Protein AF-A0A8T8WMH1-F1 (afdb_mo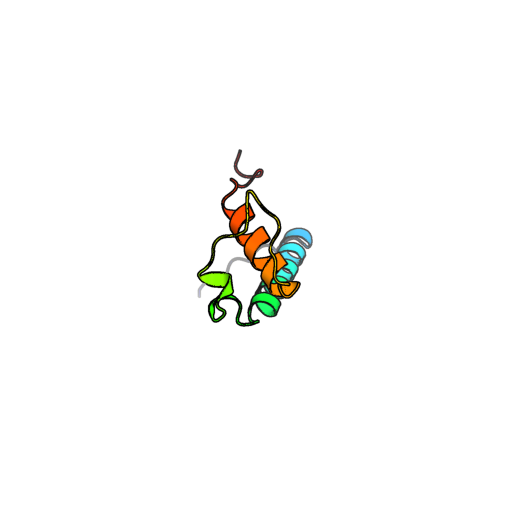nomer)

Organism: NCBI:txid1448312

Nearest PDB structures (foldseek):
  3hbx-assembly1_E  TM=9.103E-01  e=8.935E-03  Arabidopsis thaliana

Foldseek 3Di:
DDDDDDDDPDDPVVVVVVVVVVVVVVLVPPCLCVDPLVVDQDDDDDDDPDDDPPSNVVVNVVVVCVVPDDPVPD

Sequence (74 aa):
MVHLSSIAKESQTHRHRREQRDAEASEASANVYGTHYAVEELPEHAMSEQEMPASVAYRMIKDELSLDGNPLLK

pLDDT: mean 80.1, std 12.7, range [47.47, 94.44]

Mean predicted aligned error: 10.69 Å

Structure (mmCIF, N/CA/C/O backbone):
data_AF-A0A8T8WMH1-F1
#
_entry.id   AF-A0A8T8WMH1-F1
#
loop_
_atom_site.group_PDB
_atom_site.id
_atom_site.type_symbol
_atom_site.label_atom_id
_atom_site.label_alt_id
_atom_site.label_comp_id
_atom_site.label_asym_id
_atom_site.label_entity_id
_atom_site.label_seq_id
_atom_site.pdbx_PDB_ins_code
_atom_site.Cartn_x
_atom_site.Cartn_y
_atom_site.Cartn_z
_atom_site.occupancy
_atom_site.B_iso_or_equiv
_atom_site.auth_seq_id
_atom_site.auth_comp_id
_atom_site.auth_asym_id
_atom_site.auth_atom_id
_atom_site.pdbx_PDB_model_num
ATOM 1 N N . MET A 1 1 ? 18.224 -47.614 -13.405 1.00 56.50 1 MET A N 1
ATOM 2 C CA . MET A 1 1 ? 18.889 -46.843 -12.334 1.00 56.50 1 MET A CA 1
ATOM 3 C C . MET A 1 1 ? 18.919 -45.394 -12.799 1.00 56.50 1 MET A C 1
ATOM 5 O O . MET A 1 1 ? 19.637 -45.096 -13.741 1.00 56.50 1 MET A O 1
ATOM 9 N N . VAL A 1 2 ? 18.028 -44.542 -12.285 1.00 49.75 2 VAL A N 1
ATOM 10 C CA . VAL A 1 2 ? 17.916 -43.140 -12.732 1.00 49.75 2 VAL A CA 1
ATOM 11 C C . VAL A 1 2 ? 18.967 -42.300 -12.013 1.00 49.75 2 VAL A C 1
ATOM 13 O O . VAL A 1 2 ? 18.944 -42.191 -10.790 1.00 49.75 2 VAL A O 1
ATOM 16 N N . HIS A 1 3 ? 19.906 -41.747 -12.779 1.00 47.47 3 HIS A N 1
ATOM 17 C CA . HIS A 1 3 ? 20.901 -40.800 -12.291 1.00 47.47 3 HIS A CA 1
ATOM 18 C C . HIS A 1 3 ? 20.205 -39.456 -12.050 1.00 47.47 3 HIS A C 1
ATOM 20 O O . HIS A 1 3 ? 19.793 -38.792 -12.999 1.00 47.47 3 HIS A O 1
ATOM 26 N N . LEU A 1 4 ? 20.046 -39.063 -10.787 1.00 62.34 4 LEU A N 1
ATOM 27 C CA . LEU A 1 4 ? 19.622 -37.709 -10.443 1.00 62.34 4 LEU A CA 1
ATOM 28 C C . LEU A 1 4 ? 20.831 -36.783 -10.626 1.00 62.34 4 LEU A C 1
ATOM 30 O O . LEU A 1 4 ? 21.815 -36.874 -9.892 1.00 62.34 4 LEU A O 1
ATOM 34 N N . SER A 1 5 ? 20.775 -35.933 -11.647 1.00 64.31 5 SER A N 1
ATOM 35 C CA . SER A 1 5 ? 21.745 -34.870 -11.914 1.00 64.31 5 SER A CA 1
ATOM 36 C C . SER A 1 5 ? 21.843 -33.940 -10.702 1.00 64.31 5 SER A C 1
ATOM 38 O O . SER A 1 5 ? 20.818 -33.548 -10.141 1.00 64.31 5 SER A O 1
ATOM 40 N N . SER A 1 6 ? 23.055 -33.559 -10.289 1.00 60.91 6 SER A N 1
ATOM 41 C CA . SER A 1 6 ? 23.234 -32.629 -9.172 1.00 60.91 6 SER A CA 1
ATOM 42 C C . SER A 1 6 ? 22.659 -31.259 -9.532 1.00 60.91 6 SER A C 1
ATOM 44 O O . SER A 1 6 ? 23.173 -30.581 -10.422 1.00 60.91 6 SER A O 1
ATOM 46 N N . ILE A 1 7 ? 21.609 -30.842 -8.832 1.00 61.88 7 ILE A N 1
ATOM 47 C CA . ILE A 1 7 ? 21.060 -29.490 -8.943 1.00 61.88 7 ILE A CA 1
ATOM 48 C C . ILE A 1 7 ? 22.103 -28.524 -8.369 1.00 61.88 7 ILE A C 1
ATOM 50 O O . ILE A 1 7 ? 22.567 -28.701 -7.239 1.00 61.88 7 ILE A O 1
ATOM 54 N N . ALA A 1 8 ? 22.501 -27.524 -9.158 1.00 69.12 8 ALA A N 1
ATOM 55 C CA . ALA A 1 8 ? 23.393 -26.467 -8.700 1.00 69.12 8 ALA A CA 1
ATOM 56 C C . ALA A 1 8 ? 22.788 -25.796 -7.457 1.00 69.12 8 ALA A C 1
ATOM 58 O O . ALA A 1 8 ? 21.613 -25.427 -7.457 1.00 69.12 8 ALA A O 1
ATOM 59 N N . LYS A 1 9 ? 23.575 -25.669 -6.379 1.00 68.00 9 LYS A N 1
ATOM 60 C CA . LYS A 1 9 ? 23.120 -24.991 -5.160 1.00 68.00 9 LYS A CA 1
ATOM 61 C C . LYS A 1 9 ? 22.743 -23.551 -5.511 1.00 68.00 9 LYS A C 1
ATOM 63 O O . LYS A 1 9 ? 23.564 -22.817 -6.055 1.00 68.00 9 LYS A O 1
ATOM 68 N N . GLU A 1 10 ? 21.506 -23.182 -5.194 1.00 72.56 10 GLU A N 1
ATOM 69 C CA . GLU A 1 10 ? 20.986 -21.820 -5.326 1.00 72.56 10 GLU A CA 1
ATOM 70 C C . GLU A 1 10 ? 21.936 -20.811 -4.660 1.00 72.56 10 GLU A C 1
ATOM 72 O O . GLU A 1 10 ? 22.497 -21.086 -3.592 1.00 72.56 10 GLU A O 1
ATOM 77 N N . SER A 1 11 ? 22.138 -19.652 -5.294 1.00 78.38 11 SER A N 1
ATOM 78 C CA . SER A 1 11 ? 22.977 -18.599 -4.724 1.00 78.38 11 SER A CA 1
ATOM 79 C C . SER A 1 11 ? 22.364 -18.064 -3.427 1.00 78.38 11 SER A C 1
ATOM 81 O O . SER A 1 11 ? 21.143 -17.996 -3.268 1.00 78.38 11 SER A O 1
ATOM 83 N N . GLN A 1 12 ? 23.220 -17.615 -2.507 1.00 76.50 12 GLN A N 1
ATOM 84 C CA . GLN A 1 12 ? 22.783 -17.028 -1.232 1.00 76.50 12 GLN A CA 1
ATOM 85 C C . GLN A 1 12 ? 21.832 -15.835 -1.439 1.00 76.50 12 GLN A C 1
ATOM 87 O O . GLN A 1 12 ? 20.902 -15.634 -0.665 1.00 76.50 12 GLN A O 1
ATOM 92 N N . THR A 1 13 ? 22.016 -15.080 -2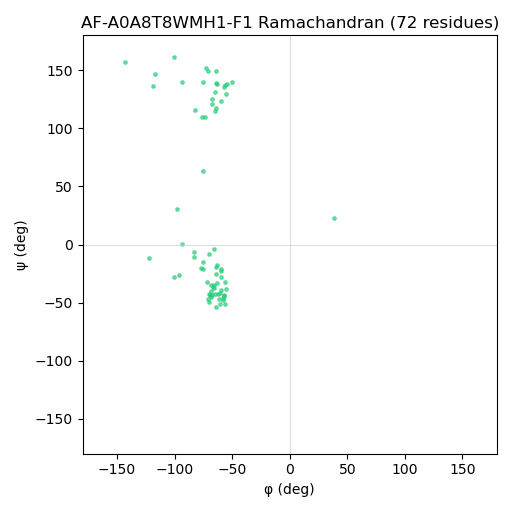.527 1.00 78.25 13 THR A N 1
ATOM 93 C CA . THR A 1 13 ? 21.159 -13.947 -2.900 1.00 78.25 13 THR A CA 1
ATOM 94 C C . THR A 1 13 ? 19.742 -14.366 -3.292 1.00 78.25 13 THR A C 1
ATOM 96 O O . THR A 1 13 ? 18.780 -13.731 -2.863 1.00 78.25 13 THR A O 1
ATOM 99 N N . HIS A 1 14 ? 19.589 -15.434 -4.082 1.00 76.19 14 HIS A N 1
ATOM 100 C CA . HIS A 1 14 ? 18.274 -15.940 -4.482 1.00 76.19 14 HIS A CA 1
ATOM 101 C C . HIS A 1 14 ? 17.522 -16.545 -3.296 1.00 76.19 14 HIS A C 1
ATOM 103 O O . HIS A 1 14 ? 16.336 -16.253 -3.116 1.00 76.19 14 HIS A O 1
ATOM 109 N N . ARG A 1 15 ? 18.245 -17.264 -2.431 1.00 81.25 15 ARG A N 1
ATOM 110 C CA . ARG A 1 15 ? 17.701 -17.827 -1.196 1.00 81.25 15 ARG A CA 1
ATOM 111 C C . ARG A 1 15 ? 17.177 -16.739 -0.255 1.00 81.25 15 ARG A C 1
ATOM 113 O O . ARG A 1 15 ? 16.008 -16.781 0.111 1.00 81.25 15 ARG A O 1
ATOM 120 N N . HIS A 1 16 ? 17.983 -15.718 0.040 1.00 80.38 16 HIS A N 1
ATOM 121 C CA . HIS A 1 16 ? 17.580 -14.617 0.921 1.00 80.38 16 HIS A CA 1
ATOM 122 C C . HIS A 1 16 ? 16.361 -13.853 0.383 1.00 80.38 16 HIS A C 1
ATOM 124 O O . HIS A 1 16 ? 15.428 -13.550 1.122 1.00 80.38 16 HIS A O 1
ATOM 130 N N . ARG A 1 17 ? 16.317 -13.583 -0.930 1.00 81.31 17 ARG A N 1
ATOM 131 C CA . ARG A 1 17 ? 15.170 -12.908 -1.560 1.00 81.31 17 ARG A CA 1
ATOM 132 C C . ARG A 1 17 ? 13.896 -13.752 -1.502 1.00 81.31 17 ARG A C 1
ATOM 134 O O . ARG A 1 17 ? 12.798 -13.208 -1.417 1.00 81.31 17 ARG A O 1
ATOM 141 N N . ARG A 1 18 ? 14.017 -15.076 -1.599 1.00 80.94 18 ARG A N 1
ATOM 142 C CA . ARG A 1 18 ? 12.881 -15.984 -1.453 1.00 80.94 18 ARG A CA 1
ATOM 143 C C . ARG A 1 18 ? 12.399 -16.037 -0.006 1.00 80.94 18 ARG A C 1
ATOM 145 O O . ARG A 1 18 ? 11.210 -15.873 0.206 1.00 80.94 18 ARG A O 1
ATOM 152 N N . GLU A 1 19 ? 13.302 -16.185 0.954 1.00 81.44 19 GLU A N 1
ATOM 153 C CA . GLU A 1 19 ? 12.966 -16.207 2.382 1.00 81.44 19 GLU A CA 1
ATOM 154 C C . GLU A 1 19 ? 12.276 -14.909 2.824 1.00 81.44 19 GLU A C 1
ATOM 156 O O . GLU A 1 19 ? 11.288 -14.966 3.547 1.00 81.44 19 GLU A O 1
ATOM 161 N N . GLN A 1 20 ? 12.718 -13.751 2.321 1.00 77.06 20 GLN A N 1
ATOM 162 C CA . GLN A 1 20 ? 12.027 -12.475 2.537 1.00 77.06 20 GLN A CA 1
ATOM 163 C C . GLN A 1 20 ? 10.604 -12.474 1.968 1.00 77.06 20 GLN A C 1
ATOM 165 O O . GLN A 1 20 ? 9.670 -12.101 2.669 1.00 77.06 20 GLN A O 1
ATOM 170 N N . ARG A 1 21 ? 10.411 -12.940 0.727 1.00 72.56 21 ARG A N 1
ATOM 171 C CA . ARG A 1 21 ? 9.067 -13.047 0.134 1.00 72.56 21 ARG A CA 1
ATOM 172 C C . ARG A 1 21 ? 8.166 -14.010 0.900 1.00 72.56 21 ARG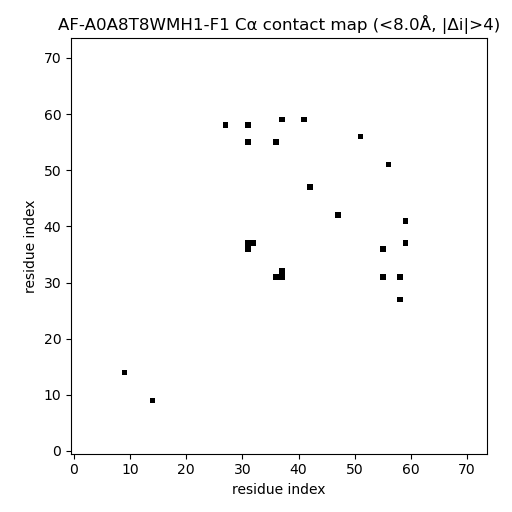 A C 1
ATOM 174 O O . ARG A 1 21 ? 7.002 -13.699 1.113 1.00 72.56 21 ARG A O 1
ATOM 181 N N . ASP A 1 22 ? 8.698 -15.155 1.312 1.00 70.38 22 ASP A N 1
ATOM 182 C CA . ASP A 1 22 ? 7.948 -16.176 2.042 1.00 70.38 22 ASP A CA 1
ATOM 183 C C . ASP A 1 22 ? 7.584 -15.673 3.459 1.00 70.38 22 ASP A C 1
ATOM 185 O O . ASP A 1 22 ? 6.480 -15.925 3.942 1.00 70.38 22 ASP A O 1
ATOM 189 N N . ALA A 1 23 ? 8.457 -14.886 4.101 1.00 70.50 23 ALA A N 1
ATOM 190 C CA . ALA A 1 23 ? 8.173 -14.226 5.377 1.00 70.50 23 ALA A CA 1
ATOM 191 C C . ALA A 1 23 ? 7.099 -13.127 5.239 1.00 70.50 23 ALA A C 1
ATOM 193 O O . ALA A 1 23 ? 6.142 -13.101 6.012 1.00 70.50 23 ALA A O 1
ATOM 194 N N . GLU A 1 24 ? 7.202 -12.279 4.212 1.00 64.75 24 GLU A N 1
ATOM 195 C CA . GLU A 1 24 ? 6.195 -11.260 3.878 1.00 64.75 24 GLU A CA 1
ATOM 196 C C . GLU A 1 24 ? 4.833 -11.871 3.500 1.00 64.75 24 GLU A C 1
ATOM 198 O O . GLU A 1 24 ? 3.782 -11.282 3.766 1.00 64.75 24 GLU A O 1
ATOM 203 N N . ALA A 1 25 ? 4.832 -13.048 2.868 1.00 62.12 25 ALA A N 1
ATOM 204 C CA . ALA A 1 25 ? 3.621 -13.803 2.556 1.00 62.12 25 ALA A CA 1
ATOM 205 C C . ALA A 1 25 ? 2.988 -14.419 3.815 1.00 62.12 25 ALA A C 1
ATOM 207 O O . ALA A 1 25 ? 1.76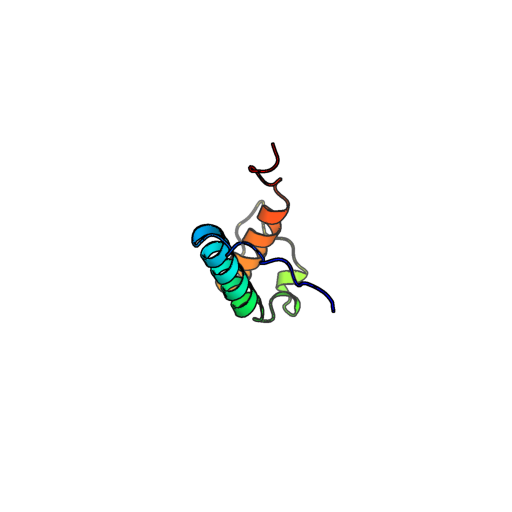8 -14.501 3.906 1.00 62.12 25 ALA A O 1
ATOM 208 N N . SER A 1 26 ? 3.795 -14.803 4.807 1.00 60.62 26 SER A N 1
ATOM 209 C CA . SER A 1 26 ? 3.302 -15.315 6.090 1.00 60.62 26 SER A CA 1
ATOM 210 C C . SER A 1 26 ? 2.634 -14.215 6.930 1.00 60.62 26 SER A C 1
ATOM 212 O O . SER A 1 26 ? 1.530 -14.421 7.439 1.00 60.62 26 SER A O 1
ATOM 214 N N . GLU A 1 27 ? 3.215 -13.008 6.990 1.00 61.19 27 GLU A N 1
ATOM 215 C CA . GLU A 1 27 ? 2.562 -11.830 7.598 1.00 61.19 27 GLU A CA 1
ATOM 216 C C . GLU A 1 27 ? 1.293 -11.389 6.840 1.00 61.19 27 GLU A C 1
ATOM 218 O O . GLU A 1 27 ? 0.372 -10.831 7.436 1.00 61.19 27 GLU A O 1
ATOM 223 N N . ALA A 1 28 ? 1.193 -11.692 5.538 1.00 55.50 28 ALA A N 1
ATOM 224 C CA . ALA A 1 28 ? 0.020 -11.401 4.704 1.00 55.50 28 ALA A CA 1
ATOM 225 C C . ALA A 1 28 ? -1.263 -12.125 5.142 1.00 55.50 28 ALA A C 1
ATOM 227 O O . ALA A 1 28 ? -2.356 -11.727 4.742 1.00 55.50 28 ALA A O 1
ATOM 228 N N . SER A 1 29 ? -1.145 -13.173 5.960 1.00 54.88 29 SER A N 1
ATOM 229 C CA . SER A 1 29 ? -2.269 -13.987 6.443 1.00 54.88 29 SER A CA 1
ATOM 230 C C . SER A 1 29 ? -3.236 -13.221 7.359 1.00 54.88 29 SER A C 1
ATOM 232 O O . SER A 1 29 ? -4.249 -13.771 7.792 1.00 54.88 29 SER A O 1
ATOM 234 N N . ALA A 1 30 ? -2.941 -11.960 7.681 1.00 58.06 30 ALA A N 1
ATOM 235 C CA . ALA A 1 30 ? -3.765 -11.090 8.507 1.00 58.06 30 ALA A CA 1
ATOM 236 C C . ALA A 1 30 ? -5.002 -10.560 7.754 1.00 58.06 30 ALA A C 1
ATOM 238 O O . ALA A 1 30 ? -5.118 -9.366 7.546 1.00 58.06 30 ALA A O 1
ATOM 239 N N . ASN A 1 31 ? -5.910 -11.446 7.334 1.00 72.31 31 ASN A N 1
ATOM 240 C CA . ASN A 1 31 ? -7.329 -11.228 6.986 1.00 72.31 31 ASN A CA 1
ATOM 241 C C . ASN A 1 31 ? -7.753 -9.931 6.239 1.00 72.31 31 ASN A C 1
ATOM 243 O O . ASN A 1 31 ? -8.925 -9.565 6.307 1.00 72.31 31 ASN A O 1
ATOM 247 N N . VAL A 1 32 ? -6.854 -9.243 5.523 1.00 82.12 32 VAL A N 1
ATOM 248 C CA . VAL A 1 32 ? -7.096 -7.919 4.911 1.00 82.12 32 VAL A CA 1
ATOM 249 C C . VAL A 1 32 ? -8.284 -7.970 3.953 1.00 82.12 32 VAL A C 1
ATOM 251 O O . VAL A 1 32 ? -9.206 -7.164 4.051 1.00 82.12 32 VAL A O 1
ATOM 254 N N . TYR A 1 33 ? -8.315 -8.997 3.107 1.00 84.62 33 TYR A N 1
ATOM 255 C CA . TYR A 1 33 ? -9.366 -9.205 2.111 1.00 84.62 33 TYR A CA 1
ATOM 256 C C . TYR A 1 33 ? -10.731 -9.602 2.695 1.00 84.62 33 TYR A C 1
ATOM 258 O O . TYR A 1 33 ? -11.715 -9.649 1.968 1.00 84.62 33 TYR A O 1
ATOM 266 N N . GLY A 1 34 ? -10.809 -9.890 3.998 1.00 86.25 34 GLY A N 1
ATOM 267 C CA . GLY A 1 34 ? -12.070 -10.109 4.713 1.00 86.25 34 GLY A CA 1
ATOM 268 C C . GLY A 1 34 ? -12.624 -8.849 5.384 1.00 86.25 34 GLY A C 1
ATOM 269 O O . GLY A 1 34 ? -13.650 -8.923 6.057 1.00 86.25 34 GLY A O 1
ATOM 270 N N . THR A 1 35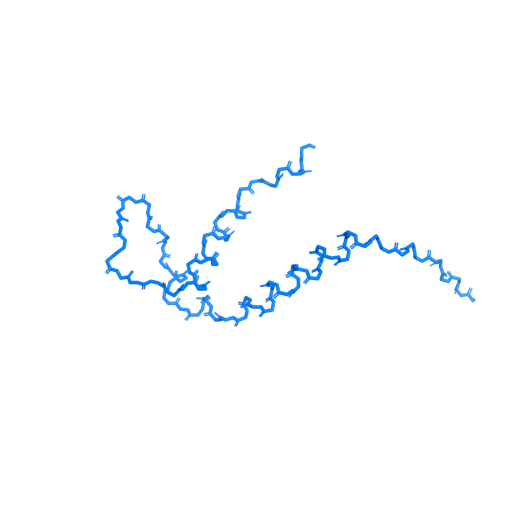 ? -11.940 -7.710 5.257 1.00 86.56 35 THR A N 1
ATOM 271 C CA . THR A 1 35 ? -12.346 -6.432 5.860 1.00 86.56 35 THR A CA 1
ATOM 272 C C . THR A 1 35 ? -13.027 -5.521 4.839 1.00 86.56 35 THR A C 1
ATOM 274 O O . THR A 1 35 ? -12.852 -5.697 3.635 1.00 86.56 35 THR A O 1
ATOM 277 N N . HIS A 1 36 ? -13.780 -4.518 5.309 1.00 88.75 36 HIS A N 1
ATOM 278 C CA . HIS A 1 36 ? -14.425 -3.541 4.419 1.00 88.75 36 HIS A CA 1
ATOM 279 C C . HIS A 1 36 ? -13.419 -2.758 3.556 1.00 88.75 36 HIS A C 1
ATOM 281 O O . HIS A 1 36 ? -13.741 -2.404 2.428 1.00 88.75 36 HIS A O 1
ATOM 287 N N . TYR A 1 37 ? -12.182 -2.588 4.038 1.00 89.69 37 TYR A N 1
ATOM 288 C CA . TYR A 1 37 ? -11.109 -1.898 3.320 1.00 89.69 37 TYR A CA 1
ATOM 289 C C . TYR A 1 37 ? -10.745 -2.542 1.978 1.00 89.69 37 TYR A C 1
ATOM 291 O O . TYR A 1 37 ? -10.197 -1.865 1.126 1.00 89.69 37 TYR A O 1
ATOM 299 N N . ALA A 1 38 ? -11.030 -3.833 1.776 1.00 88.62 38 ALA A N 1
ATOM 300 C CA . ALA A 1 38 ? -10.756 -4.511 0.507 1.00 88.62 38 ALA A CA 1
ATOM 301 C C . ALA A 1 38 ? -11.851 -4.298 -0.554 1.00 88.62 38 ALA A C 1
ATOM 303 O O . ALA A 1 38 ? -11.682 -4.706 -1.700 1.00 88.62 38 ALA A O 1
ATOM 304 N N . VAL A 1 39 ? -12.995 -3.731 -0.160 1.00 88.56 39 VAL A N 1
ATOM 305 C CA . VAL A 1 39 ? -14.120 -3.423 -1.057 1.00 88.56 39 VAL A CA 1
ATOM 306 C C . VAL A 1 39 ? -14.069 -1.965 -1.516 1.00 88.56 39 VAL A C 1
ATOM 308 O O . VAL A 1 39 ? -14.594 -1.638 -2.578 1.00 88.56 39 VAL A O 1
ATOM 311 N N . GLU A 1 40 ? -13.454 -1.096 -0.719 1.00 88.12 40 GLU A N 1
ATOM 312 C CA . GLU A 1 40 ? -13.317 0.331 -0.995 1.00 88.12 40 GLU A CA 1
ATOM 313 C C . GLU A 1 40 ? -11.985 0.622 -1.700 1.00 88.12 40 GLU A C 1
ATOM 315 O O . GLU A 1 40 ? -10.955 0.040 -1.364 1.00 88.12 40 GLU A O 1
ATOM 320 N N . GLU A 1 41 ? -12.000 1.524 -2.682 1.00 88.88 41 GLU A N 1
ATOM 321 C CA . GLU A 1 41 ? -10.778 1.982 -3.352 1.00 88.88 41 GLU A CA 1
ATOM 322 C C . GLU A 1 41 ? -9.956 2.902 -2.438 1.00 88.88 41 GLU A C 1
ATOM 324 O O . GLU A 1 41 ? -10.495 3.608 -1.577 1.00 88.88 41 GLU A O 1
ATOM 329 N N . LEU A 1 42 ? -8.633 2.916 -2.641 1.00 91.81 42 LEU A N 1
ATOM 330 C CA . LEU A 1 42 ? -7.766 3.838 -1.918 1.00 91.81 42 LEU A CA 1
ATOM 331 C C 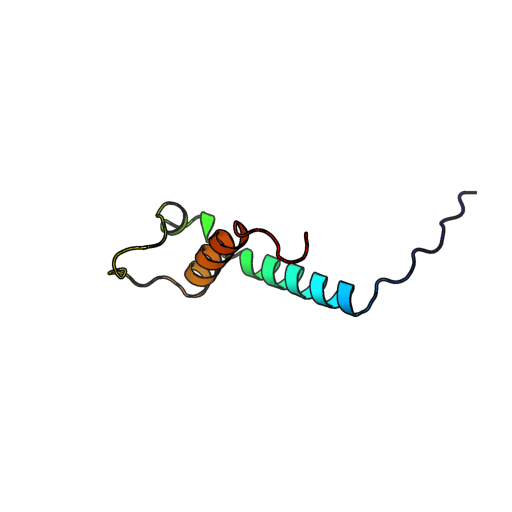. LEU A 1 42 ? -8.094 5.296 -2.295 1.00 91.81 42 LEU A C 1
ATOM 333 O O . LEU A 1 42 ? -8.314 5.610 -3.463 1.00 91.81 42 LEU A O 1
ATOM 337 N N . PRO A 1 43 ? -8.106 6.215 -1.317 1.00 92.06 43 PRO A N 1
ATOM 338 C CA . PRO A 1 43 ? -8.445 7.612 -1.556 1.00 92.06 43 PRO A CA 1
ATOM 339 C C . PRO A 1 43 ? -7.382 8.319 -2.417 1.00 92.06 43 PRO A C 1
ATOM 341 O O . PRO A 1 43 ? -6.226 8.441 -2.013 1.00 92.06 43 PRO A O 1
ATOM 344 N N . GLU A 1 44 ? -7.780 8.852 -3.577 1.00 91.44 44 GLU A N 1
ATOM 345 C CA . GLU A 1 44 ? -6.854 9.529 -4.506 1.00 91.44 44 GLU A CA 1
ATOM 346 C C . GLU A 1 44 ? -6.881 11.064 -4.437 1.00 91.44 44 GLU A C 1
ATOM 348 O O . GLU A 1 44 ? -5.904 11.733 -4.778 1.00 91.44 44 GLU A O 1
ATOM 353 N N . HIS A 1 45 ? -8.018 11.654 -4.059 1.00 94.06 45 HIS A N 1
ATOM 354 C CA . HIS A 1 45 ? -8.266 13.097 -4.237 1.00 94.06 45 HIS A CA 1
ATOM 355 C C . HIS A 1 45 ? -8.575 13.853 -2.944 1.00 94.06 45 HIS A C 1
ATOM 357 O O . HIS A 1 45 ? -8.584 15.083 -2.933 1.00 94.06 45 HIS A O 1
ATOM 363 N N . ALA A 1 46 ? -8.832 13.134 -1.856 1.00 94.44 46 ALA A N 1
ATOM 364 C CA . ALA A 1 46 ? -9.103 13.699 -0.544 1.00 94.44 46 ALA A CA 1
ATOM 365 C C . ALA A 1 46 ? -8.481 12.811 0.532 1.00 94.44 46 ALA A C 1
ATOM 367 O O . ALA A 1 46 ? -8.230 11.632 0.304 1.00 94.44 46 ALA A O 1
ATOM 368 N N . MET A 1 47 ? -8.223 13.381 1.706 1.00 93.06 47 MET A N 1
ATOM 369 C CA . MET A 1 47 ? -7.733 12.607 2.842 1.00 93.06 47 MET A CA 1
ATOM 370 C C . MET A 1 47 ? -8.881 11.795 3.453 1.00 93.06 47 MET A C 1
ATOM 372 O O . MET A 1 47 ? -9.991 12.310 3.573 1.00 93.06 47 MET A O 1
ATOM 376 N N . SER A 1 48 ? -8.616 10.551 3.858 1.00 91.50 48 SER A N 1
ATOM 377 C CA . SER A 1 48 ? -9.608 9.750 4.580 1.00 91.50 48 SER A CA 1
ATOM 378 C C . SER A 1 48 ? -9.970 10.376 5.923 1.00 91.50 48 SER A C 1
ATOM 380 O O . SER A 1 48 ? -9.099 10.795 6.681 1.00 91.50 48 SER A O 1
ATOM 382 N N . GLU A 1 49 ? -11.262 10.353 6.240 1.00 92.38 49 GLU A N 1
ATOM 383 C CA . GLU A 1 49 ? -11.806 10.799 7.531 1.00 92.38 49 GLU A CA 1
ATOM 384 C C . GLU A 1 49 ? -11.577 9.773 8.654 1.00 92.38 49 GLU A C 1
ATOM 386 O O . GLU A 1 49 ? -11.659 10.099 9.837 1.00 92.38 49 GLU A O 1
ATOM 391 N N . GLN A 1 50 ? -11.321 8.513 8.292 1.00 90.50 50 GLN A N 1
ATOM 392 C CA . GLN A 1 50 ? -11.142 7.404 9.225 1.00 90.50 50 GLN A CA 1
ATOM 393 C C . GLN A 1 50 ? -9.738 6.819 9.129 1.00 90.50 50 GLN A C 1
ATOM 395 O O . GLN A 1 50 ? -9.133 6.758 8.056 1.00 90.50 50 GLN A O 1
ATOM 400 N N . GLU A 1 51 ? -9.237 6.354 10.269 1.00 90.56 51 GLU A N 1
ATOM 401 C CA . GLU A 1 51 ? -7.956 5.666 10.341 1.00 90.56 51 GLU A CA 1
ATOM 402 C C . GLU A 1 51 ?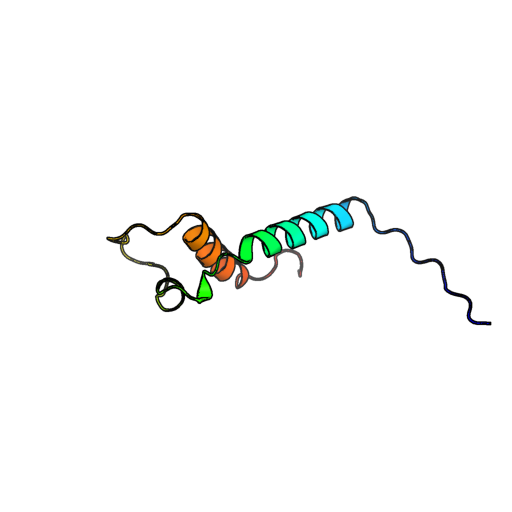 -8.036 4.268 9.710 1.00 90.56 51 GLU A C 1
ATOM 404 O O . GLU A 1 51 ? -9.059 3.577 9.761 1.00 90.56 51 GLU A O 1
ATOM 409 N N . MET A 1 52 ? -6.911 3.833 9.145 1.00 89.69 52 MET A N 1
ATOM 410 C CA . MET A 1 52 ? -6.724 2.494 8.600 1.00 89.69 52 MET A CA 1
ATOM 411 C C . MET A 1 52 ? -5.595 1.793 9.369 1.00 89.69 52 MET A C 1
ATOM 413 O O . MET A 1 52 ? -4.555 2.413 9.612 1.00 89.69 52 MET A O 1
ATOM 417 N N . PRO A 1 53 ? -5.740 0.507 9.743 1.00 90.56 53 PRO A N 1
ATOM 418 C CA . PRO A 1 53 ? -4.657 -0.240 10.370 1.00 90.56 53 PRO A CA 1
ATOM 419 C C . PRO A 1 53 ? -3.405 -0.248 9.490 1.00 90.56 53 PRO A C 1
ATOM 421 O O . PRO A 1 53 ? -3.487 -0.486 8.285 1.00 90.56 53 PRO A O 1
ATOM 424 N N . ALA A 1 54 ? -2.232 -0.058 10.097 1.00 89.00 54 ALA A N 1
ATOM 425 C CA . ALA A 1 54 ? -0.970 0.066 9.363 1.00 89.00 54 ALA A CA 1
ATOM 426 C C . ALA A 1 54 ? -0.683 -1.128 8.430 1.00 89.00 54 ALA A C 1
ATOM 428 O O . ALA A 1 54 ? -0.208 -0.944 7.312 1.00 89.00 54 ALA A O 1
ATOM 429 N N . SER A 1 55 ? -1.010 -2.349 8.864 1.00 86.38 55 SER A N 1
ATOM 430 C CA . SER A 1 55 ? -0.841 -3.569 8.065 1.00 86.38 55 SER A CA 1
ATOM 431 C C . SER A 1 55 ? -1.759 -3.616 6.840 1.00 86.38 55 SER A C 1
ATOM 433 O O . SER A 1 55 ? -1.340 -4.087 5.783 1.00 86.38 55 SER A O 1
ATOM 435 N N . VAL A 1 56 ? -2.987 -3.106 6.969 1.00 88.88 56 VAL A N 1
ATOM 436 C CA . VAL A 1 56 ? -3.962 -3.013 5.875 1.00 88.88 56 VAL A CA 1
ATOM 437 C C . VAL A 1 56 ? -3.510 -1.956 4.874 1.00 88.88 56 VAL A C 1
ATOM 439 O O . VAL A 1 56 ? -3.393 -2.263 3.692 1.00 88.88 56 VAL A O 1
ATOM 442 N N . ALA A 1 57 ? -3.157 -0.756 5.345 1.00 90.56 57 ALA A N 1
ATOM 443 C CA . ALA A 1 57 ? -2.685 0.331 4.488 1.00 90.56 57 ALA A CA 1
ATOM 444 C C . ALA A 1 57 ? -1.445 -0.075 3.680 1.00 90.56 57 ALA A C 1
ATOM 446 O O . ALA A 1 57 ? -1.410 0.090 2.463 1.00 90.56 57 ALA A O 1
ATOM 447 N N . TYR A 1 58 ? -0.452 -0.680 4.343 1.00 90.69 58 TYR A N 1
ATOM 448 C CA . TYR A 1 58 ? 0.742 -1.195 3.673 1.00 90.69 58 TYR A CA 1
ATOM 449 C C . TYR A 1 58 ? 0.395 -2.209 2.578 1.00 90.69 58 TYR A C 1
ATOM 451 O O . TYR A 1 58 ? 0.966 -2.156 1.490 1.00 90.69 58 TYR A O 1
ATOM 459 N N . ARG A 1 59 ? -0.538 -3.129 2.858 1.00 88.19 59 ARG A N 1
ATOM 460 C CA . ARG A 1 59 ? -0.955 -4.154 1.900 1.00 88.19 59 ARG A CA 1
ATOM 461 C C . ARG A 1 59 ? -1.627 -3.537 0.679 1.00 88.19 59 ARG A C 1
ATOM 463 O O . ARG A 1 59 ? -1.151 -3.778 -0.421 1.00 88.19 59 ARG A O 1
ATOM 470 N N . MET A 1 60 ? -2.652 -2.713 0.883 1.00 90.75 60 MET A N 1
ATOM 471 C CA . MET A 1 60 ? -3.401 -2.088 -0.213 1.00 90.75 60 MET A CA 1
ATOM 472 C C . MET A 1 60 ? -2.473 -1.275 -1.128 1.00 90.75 60 MET A C 1
ATOM 474 O O . MET A 1 60 ? -2.503 -1.446 -2.341 1.00 90.75 60 MET A O 1
ATOM 478 N N . ILE A 1 61 ? -1.559 -0.481 -0.554 1.00 92.25 61 ILE A N 1
ATOM 479 C CA . ILE A 1 61 ? -0.582 0.301 -1.332 1.00 92.25 61 ILE A CA 1
ATOM 480 C C . ILE A 1 61 ? 0.387 -0.611 -2.096 1.00 92.25 61 ILE A C 1
ATOM 482 O O . ILE A 1 61 ? 0.718 -0.350 -3.250 1.00 92.25 61 ILE A O 1
ATOM 486 N N . LYS A 1 62 ? 0.876 -1.683 -1.463 1.00 90.25 62 LYS A N 1
ATOM 487 C CA . LYS A 1 62 ? 1.795 -2.628 -2.110 1.00 90.25 62 LYS A CA 1
ATOM 488 C C . LYS A 1 62 ? 1.127 -3.373 -3.263 1.00 90.25 62 LYS A C 1
ATOM 490 O O . LYS A 1 62 ? 1.795 -3.645 -4.259 1.00 90.25 62 LYS A O 1
ATOM 495 N N . ASP A 1 63 ? -0.146 -3.719 -3.120 1.00 90.12 63 ASP A N 1
ATOM 496 C CA . ASP A 1 63 ? -0.899 -4.428 -4.149 1.00 90.12 63 ASP A CA 1
ATOM 497 C C . ASP A 1 63 ? -1.143 -3.518 -5.365 1.00 90.12 63 ASP A C 1
ATOM 499 O O . ASP A 1 63 ? -0.854 -3.940 -6.483 1.00 90.12 63 ASP A O 1
ATOM 503 N N . GLU A 1 64 ? -1.519 -2.251 -5.152 1.00 91.81 64 GLU A N 1
ATOM 504 C CA 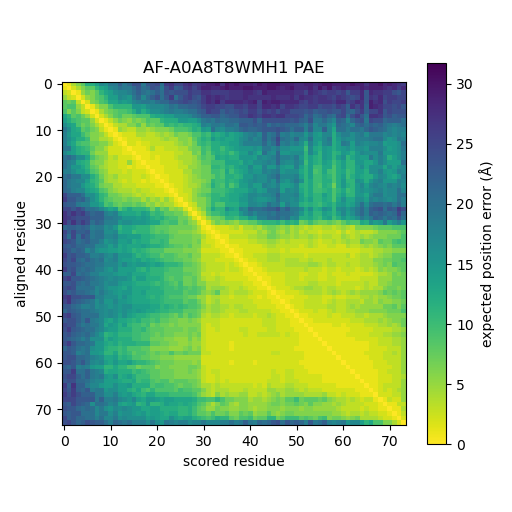. GLU A 1 64 ? -1.598 -1.230 -6.214 1.00 91.81 64 GLU A CA 1
ATOM 505 C C . G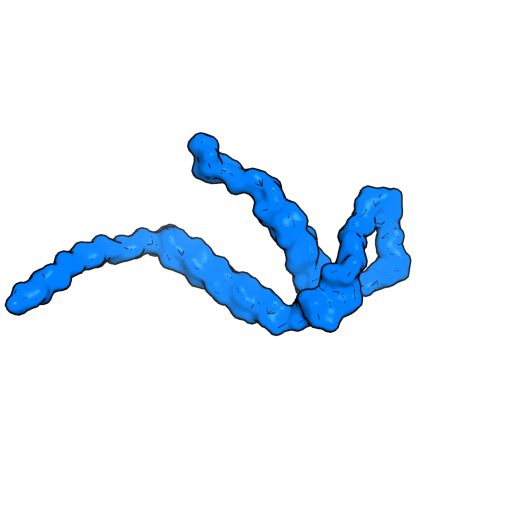LU A 1 64 ? -0.264 -1.070 -6.960 1.00 91.81 64 GLU A C 1
ATOM 507 O O . GLU A 1 64 ? -0.191 -1.226 -8.177 1.00 91.81 64 GLU A O 1
ATOM 512 N N . LEU A 1 65 ? 0.842 -0.875 -6.232 1.00 91.94 65 LEU A N 1
ATOM 513 C CA . LEU A 1 65 ? 2.180 -0.761 -6.831 1.00 91.94 65 LEU A CA 1
ATOM 514 C C . LEU A 1 65 ? 2.648 -2.043 -7.530 1.00 91.94 65 LEU A C 1
ATOM 516 O O . LEU A 1 65 ? 3.573 -2.007 -8.335 1.00 91.94 65 LEU A O 1
ATOM 520 N N . SER A 1 66 ? 2.059 -3.198 -7.226 1.00 88.12 66 SER A N 1
ATOM 521 C CA . SER A 1 66 ? 2.404 -4.450 -7.910 1.00 88.12 66 SER A CA 1
ATOM 522 C C . SER A 1 66 ? 1.808 -4.526 -9.317 1.00 88.12 66 SER A C 1
ATOM 524 O O . SER A 1 66 ? 2.242 -5.362 -10.113 1.00 88.12 66 SER A O 1
ATOM 526 N N . LEU A 1 67 ? 0.838 -3.659 -9.628 1.00 89.19 67 LEU A N 1
ATOM 527 C CA . LEU A 1 67 ? 0.343 -3.446 -10.985 1.00 89.19 67 LEU A CA 1
ATOM 528 C C . LEU A 1 67 ? 1.333 -2.629 -11.826 1.00 89.19 67 LEU A C 1
ATOM 530 O O . LEU A 1 67 ? 1.317 -2.743 -13.055 1.00 89.19 67 LEU A O 1
ATOM 534 N N . ASP A 1 68 ? 2.240 -1.876 -11.190 1.00 89.00 68 ASP A N 1
ATOM 535 C CA . ASP A 1 68 ? 3.341 -1.240 -11.903 1.00 89.00 68 ASP A CA 1
ATOM 536 C C . ASP A 1 68 ? 4.268 -2.312 -12.484 1.00 89.00 68 ASP A C 1
ATOM 538 O O . ASP A 1 68 ? 4.695 -3.268 -11.828 1.00 89.00 68 ASP A O 1
ATOM 542 N N . GLY A 1 69 ? 4.589 -2.158 -13.767 1.00 87.19 69 GLY A N 1
ATOM 543 C CA . GLY A 1 69 ? 5.422 -3.115 -14.484 1.00 87.19 69 GLY A CA 1
ATOM 544 C C . GLY A 1 69 ? 6.759 -3.357 -13.777 1.00 87.19 69 GLY A C 1
ATOM 545 O O . GLY A 1 69 ? 7.423 -2.425 -13.323 1.00 87.19 69 GLY A O 1
ATOM 546 N N . ASN A 1 70 ? 7.196 -4.619 -13.727 1.00 89.12 70 ASN A N 1
ATOM 547 C CA . ASN A 1 70 ? 8.444 -4.984 -13.062 1.00 89.12 70 ASN A CA 1
ATOM 548 C C . ASN A 1 70 ? 9.656 -4.342 -13.775 1.00 89.12 70 ASN A C 1
ATOM 550 O O . ASN A 1 70 ? 9.954 -4.722 -14.913 1.00 89.12 70 ASN A O 1
ATOM 554 N N . PRO A 1 71 ? 10.423 -3.454 -13.110 1.00 89.56 71 PRO A N 1
ATOM 555 C CA . PRO A 1 71 ? 11.555 -2.761 -13.729 1.00 89.56 71 PRO A CA 1
ATOM 556 C C . PRO A 1 71 ? 12.659 -3.686 -14.259 1.00 89.56 71 PRO A C 1
ATOM 558 O O . PRO A 1 71 ? 13.453 -3.272 -15.100 1.00 89.56 71 PRO A O 1
ATOM 561 N N . LEU A 1 72 ? 12.726 -4.926 -13.763 1.00 90.75 72 LEU A N 1
ATOM 562 C CA . LEU A 1 72 ? 13.732 -5.921 -14.142 1.00 90.75 72 LEU A CA 1
ATOM 563 C C . LEU A 1 72 ? 13.395 -6.689 -15.429 1.00 90.75 72 LEU A C 1
ATOM 565 O O . LEU A 1 72 ? 14.213 -7.490 -15.867 1.00 90.75 72 LEU A O 1
ATOM 569 N N . LEU A 1 73 ? 12.206 -6.495 -16.007 1.00 82.25 73 LEU A N 1
ATOM 570 C CA . LEU A 1 73 ? 11.758 -7.188 -17.223 1.00 82.25 73 LEU A CA 1
ATOM 571 C C . LEU A 1 73 ? 11.949 -6.346 -18.503 1.00 82.25 73 LEU A C 1
ATOM 573 O O . LEU A 1 73 ? 11.164 -6.482 -19.440 1.00 82.25 73 LEU A O 1
ATOM 577 N N . LYS A 1 74 ? 12.967 -5.475 -18.541 1.00 59.94 74 LYS A N 1
ATOM 578 C CA . LYS A 1 74 ? 13.376 -4.725 -19.743 1.00 59.94 74 LYS A CA 1
ATOM 579 C C . LYS A 1 74 ? 14.456 -5.445 -20.540 1.00 59.94 74 LYS A C 1
ATOM 581 O O . LYS A 1 74 ? 15.341 -6.057 -19.903 1.00 59.94 74 LYS A O 1
#

Secondary structure (DSSP, 8-state):
------PPPPPHHHHHHHHHHHHHHHHTTS-GGGSGGGTSPPPSSS--SS---HHHHHHHHHHHHTTSPPTT--

Solvent-accessible surface area (backbone atoms only — not comparable to full-atom values): 5016 Å² total; per-residue (Å²): 135,86,82,80,75,85,76,78,80,77,52,73,68,61,49,54,57,46,53,51,51,55,51,58,52,57,65,59,69,66,60,48,82,79,38,73,72,62,76,52,80,83,74,86,88,58,84,75,94,66,90,71,60,70,72,48,53,54,47,56,55,52,55,60,56,62,70,51,77,65,84,85,79,114

Radius of gyration: 18.95 Å; Cα contacts (8 Å, |Δi|>4): 12; chains: 1; bounding box: 38×60×30 Å